Protein AF-A0A815D2N6-F1 (afdb_monomer)

Structure (mmCIF, N/CA/C/O backbone):
data_AF-A0A815D2N6-F1
#
_entry.id   AF-A0A815D2N6-F1
#
loop_
_atom_site.group_PDB
_atom_site.id
_atom_site.type_symbol
_atom_site.label_atom_id
_atom_site.label_alt_id
_atom_site.label_comp_id
_atom_site.label_asym_id
_atom_site.label_entity_id
_atom_site.label_seq_id
_atom_site.pdbx_PDB_ins_code
_atom_site.Cartn_x
_atom_site.Cartn_y
_atom_site.Cartn_z
_atom_site.occupancy
_atom_site.B_iso_or_equiv
_atom_site.auth_seq_id
_atom_site.auth_comp_id
_atom_site.auth_asym_id
_atom_site.auth_atom_id
_atom_site.pdbx_PDB_model_num
ATOM 1 N N . MET A 1 1 ? 18.995 4.274 -30.823 1.00 63.47 1 MET A N 1
ATOM 2 C CA . MET A 1 1 ? 18.539 5.361 -29.923 1.00 63.47 1 MET A CA 1
ATOM 3 C C . MET A 1 1 ? 17.031 5.413 -29.677 1.00 63.47 1 MET A C 1
ATOM 5 O O . MET A 1 1 ? 16.649 5.204 -28.536 1.00 63.47 1 MET A O 1
ATOM 9 N N . LYS A 1 2 ? 16.143 5.688 -30.654 1.00 81.25 2 LYS A N 1
ATOM 10 C CA . LYS A 1 2 ? 14.685 5.766 -30.363 1.00 81.25 2 LYS A CA 1
ATOM 11 C C . LYS A 1 2 ? 14.083 4.429 -29.907 1.00 81.25 2 LYS A C 1
ATOM 13 O O . LYS A 1 2 ? 13.291 4.417 -28.968 1.00 81.25 2 LYS A O 1
ATOM 18 N N . ASP A 1 3 ? 14.491 3.327 -30.529 1.00 84.62 3 ASP A N 1
ATOM 19 C CA . ASP A 1 3 ? 13.980 1.994 -30.189 1.00 84.62 3 ASP A CA 1
ATOM 20 C C . ASP A 1 3 ? 14.517 1.490 -28.846 1.00 84.62 3 ASP A C 1
ATOM 22 O O . ASP A 1 3 ? 13.754 0.979 -28.033 1.00 84.62 3 ASP A O 1
ATOM 26 N N . GLU A 1 4 ? 15.794 1.739 -28.552 1.00 88.44 4 GLU A N 1
ATOM 27 C CA . GLU A 1 4 ? 16.402 1.454 -27.242 1.00 88.44 4 GLU A CA 1
ATOM 28 C C . GLU A 1 4 ? 15.716 2.244 -26.121 1.00 88.44 4 GLU A C 1
ATOM 30 O O . GLU A 1 4 ? 15.388 1.684 -25.080 1.00 88.44 4 GLU A O 1
ATOM 35 N N . LEU A 1 5 ? 15.404 3.526 -26.350 1.00 90.19 5 LEU A N 1
ATOM 36 C CA . LEU A 1 5 ? 14.668 4.339 -25.380 1.00 90.19 5 LEU A CA 1
ATOM 37 C C . LEU A 1 5 ? 13.250 3.797 -25.138 1.00 90.19 5 LEU A C 1
ATOM 39 O O . LEU A 1 5 ? 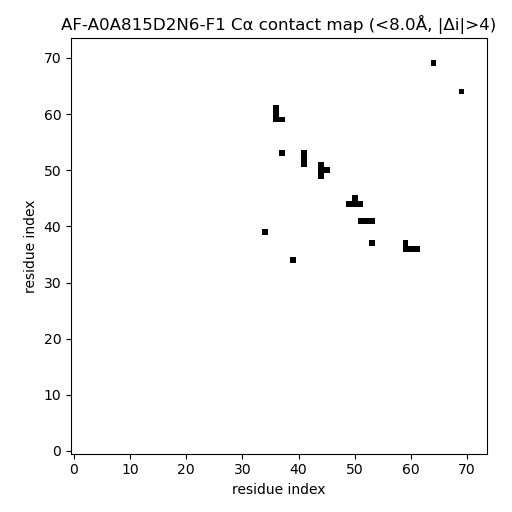12.719 3.900 -24.032 1.00 90.19 5 LEU A O 1
ATOM 43 N N . ARG A 1 6 ? 12.623 3.219 -26.170 1.00 88.81 6 ARG A N 1
ATOM 44 C CA . ARG A 1 6 ? 11.308 2.580 -26.052 1.00 88.81 6 ARG A CA 1
ATOM 45 C C . ARG A 1 6 ? 11.381 1.291 -25.237 1.00 88.81 6 ARG A C 1
ATOM 47 O O . ARG A 1 6 ? 10.498 1.066 -24.418 1.00 88.81 6 ARG A O 1
ATOM 54 N N . LEU A 1 7 ? 12.419 0.482 -25.441 1.00 90.56 7 LEU A N 1
ATOM 55 C CA . LEU A 1 7 ? 12.646 -0.742 -24.671 1.00 90.56 7 LEU A CA 1
ATOM 56 C C . LEU A 1 7 ? 12.847 -0.424 -23.187 1.00 90.56 7 LEU A C 1
ATOM 58 O O . LEU A 1 7 ? 12.088 -0.916 -22.361 1.00 90.56 7 LEU A O 1
ATOM 62 N N . VAL A 1 8 ? 13.740 0.516 -22.868 1.00 91.56 8 VAL A N 1
ATOM 63 C CA . VAL A 1 8 ? 13.992 0.934 -21.479 1.00 91.56 8 VAL A CA 1
ATOM 64 C C . VAL A 1 8 ? 12.720 1.446 -20.793 1.00 91.56 8 VAL A C 1
ATOM 66 O O . VAL A 1 8 ? 12.470 1.132 -19.633 1.00 91.56 8 VAL A O 1
ATOM 69 N N . ARG A 1 9 ? 11.872 2.206 -21.501 1.00 91.12 9 ARG A N 1
ATOM 70 C CA . ARG A 1 9 ? 10.579 2.657 -20.955 1.00 91.12 9 ARG A CA 1
ATOM 71 C C . ARG A 1 9 ? 9.627 1.504 -20.652 1.00 91.12 9 ARG A C 1
ATOM 73 O O . ARG A 1 9 ? 8.905 1.566 -19.662 1.00 91.12 9 ARG A O 1
ATOM 80 N N . ASN A 1 10 ? 9.592 0.485 -21.505 1.00 91.19 10 ASN A N 1
ATOM 81 C CA . ASN A 1 10 ? 8.735 -0.675 -21.286 1.00 91.19 10 ASN A CA 1
ATOM 82 C C . ASN A 1 10 ? 9.202 -1.481 -20.074 1.00 91.19 10 ASN A C 1
ATOM 84 O O . ASN A 1 10 ? 8.372 -1.829 -19.238 1.00 91.19 10 ASN A O 1
ATOM 88 N N . ASP A 1 11 ? 10.509 -1.698 -19.947 1.00 92.25 11 ASP A N 1
ATOM 89 C CA . ASP A 1 11 ? 11.092 -2.427 -18.820 1.00 92.25 11 ASP A CA 1
ATOM 90 C C . ASP A 1 11 ? 10.851 -1.681 -17.500 1.00 92.25 11 ASP A C 1
ATOM 92 O O . ASP A 1 11 ? 10.433 -2.280 -16.510 1.00 92.25 11 ASP A O 1
ATOM 96 N N .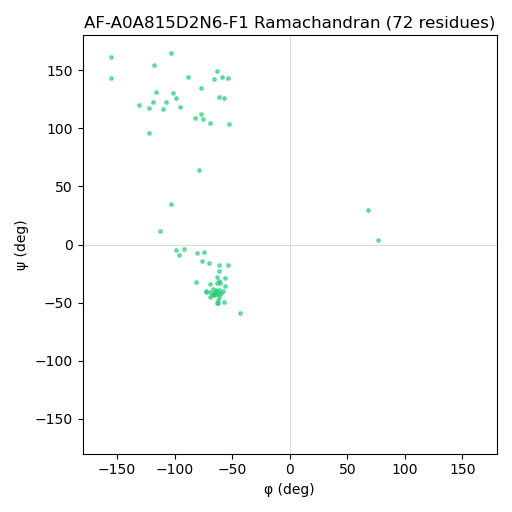 LEU A 1 12 ? 11.011 -0.352 -17.500 1.00 92.06 12 LEU A N 1
ATOM 97 C CA . LEU A 1 12 ? 10.721 0.487 -16.335 1.00 92.06 12 LEU A CA 1
ATOM 98 C C . LEU A 1 12 ? 9.243 0.407 -15.929 1.00 92.06 12 LEU A C 1
ATOM 100 O O . LEU A 1 12 ? 8.933 0.187 -14.762 1.00 92.06 12 LEU A O 1
ATOM 104 N N . ASN A 1 13 ? 8.325 0.493 -16.894 1.00 89.94 13 ASN A N 1
ATOM 105 C CA . ASN A 1 13 ? 6.896 0.336 -16.625 1.00 89.94 13 ASN A CA 1
ATOM 106 C C . ASN A 1 13 ? 6.558 -1.054 -16.066 1.00 89.94 13 ASN A C 1
ATOM 108 O O . ASN A 1 13 ? 5.702 -1.173 -15.190 1.00 89.94 13 ASN A O 1
ATOM 112 N N . GLN A 1 14 ? 7.199 -2.111 -16.570 1.00 89.44 14 GLN A N 1
ATOM 113 C CA . GLN A 1 14 ? 6.990 -3.468 -16.066 1.00 89.44 14 GLN A CA 1
ATOM 114 C C . GLN A 1 14 ? 7.479 -3.618 -14.627 1.00 89.44 14 GLN A C 1
ATOM 116 O O . GLN A 1 14 ? 6.774 -4.215 -13.812 1.00 89.44 14 GLN A O 1
ATOM 121 N N . LEU A 1 15 ? 8.644 -3.053 -14.305 1.00 87.75 15 LEU A N 1
ATOM 122 C CA . LEU A 1 15 ? 9.185 -3.047 -12.948 1.00 87.75 15 LEU A CA 1
ATOM 123 C C . LEU A 1 15 ? 8.271 -2.290 -11.983 1.00 87.75 15 LEU A C 1
ATOM 125 O O . LEU A 1 15 ? 7.901 -2.841 -10.948 1.00 87.75 15 LEU A O 1
ATOM 129 N N . GLU A 1 16 ? 7.816 -1.092 -12.354 1.00 86.44 16 GLU A N 1
ATOM 130 C CA . GLU A 1 16 ? 6.869 -0.330 -11.532 1.00 86.44 16 GLU A CA 1
ATOM 131 C C . GLU A 1 16 ? 5.558 -1.090 -11.304 1.00 86.44 16 GLU A C 1
ATOM 133 O O . GLU A 1 16 ? 4.998 -1.077 -10.209 1.00 86.44 16 GLU A O 1
ATOM 138 N N . GLN A 1 17 ? 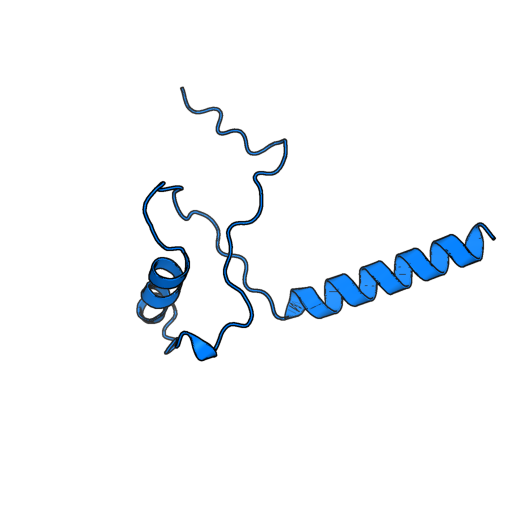5.030 -1.753 -12.337 1.00 79.62 17 GLN A N 1
ATOM 139 C CA . GLN A 1 17 ? 3.822 -2.562 -12.191 1.00 79.62 17 GLN A CA 1
ATOM 140 C C . GLN A 1 17 ? 4.054 -3.772 -11.294 1.00 79.62 17 GLN A C 1
ATOM 142 O O . GLN A 1 17 ? 3.161 -4.142 -10.538 1.00 79.62 17 GLN A O 1
ATOM 147 N N . TYR A 1 18 ? 5.220 -4.411 -11.392 1.00 83.88 18 TYR A N 1
ATOM 148 C CA . TYR A 1 18 ? 5.573 -5.547 -10.552 1.00 83.88 18 TYR A CA 1
ATOM 149 C C . TYR A 1 18 ? 5.651 -5.152 -9.075 1.00 83.88 18 TYR A C 1
ATOM 151 O O . TYR A 1 18 ? 5.138 -5.881 -8.229 1.00 83.88 18 TYR A O 1
ATOM 159 N N . GLU A 1 19 ? 6.217 -3.983 -8.777 1.00 82.00 19 GLU A N 1
ATOM 160 C CA . GLU A 1 19 ? 6.266 -3.427 -7.424 1.00 82.00 19 GLU A CA 1
ATOM 161 C C . GLU A 1 19 ? 4.854 -3.138 -6.888 1.00 82.00 19 GLU A C 1
ATOM 163 O O . GLU A 1 19 ? 4.465 -3.674 -5.849 1.00 82.00 19 GLU A O 1
ATOM 168 N N . LYS A 1 20 ? 4.026 -2.43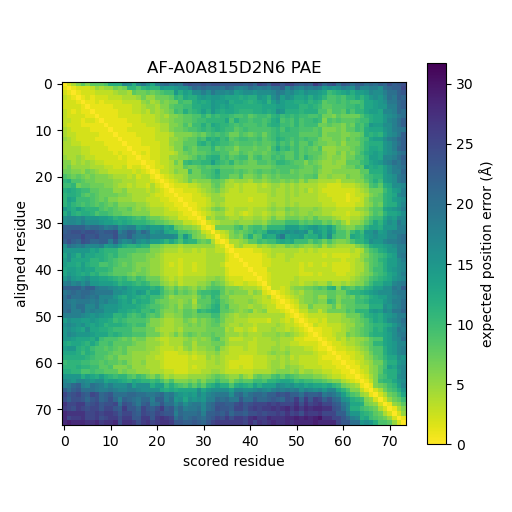2 -7.674 1.00 81.56 20 LYS A N 1
ATOM 169 C CA . LYS A 1 20 ? 2.646 -2.058 -7.306 1.00 81.56 20 LYS A CA 1
ATOM 170 C C . LYS A 1 20 ? 1.706 -3.240 -7.064 1.00 81.56 20 LYS A C 1
ATOM 172 O O . LYS A 1 20 ? 0.663 -3.065 -6.444 1.00 81.56 20 LYS A O 1
ATOM 177 N N . ARG A 1 21 ? 2.028 -4.456 -7.528 1.00 84.31 21 ARG A N 1
ATOM 178 C CA . ARG A 1 21 ? 1.208 -5.657 -7.244 1.00 84.31 21 ARG A CA 1
ATOM 179 C C . ARG A 1 21 ? 1.119 -5.982 -5.757 1.00 84.31 21 ARG A C 1
ATOM 181 O O . ARG A 1 21 ? 0.213 -6.711 -5.367 1.00 84.31 21 ARG A O 1
ATOM 188 N N . ARG A 1 22 ? 2.077 -5.511 -4.957 1.00 83.88 22 ARG A N 1
ATOM 189 C CA . ARG A 1 22 ? 2.098 -5.711 -3.504 1.00 83.88 22 ARG A CA 1
ATOM 190 C C . ARG A 1 22 ? 1.413 -4.576 -2.743 1.00 83.88 22 ARG A C 1
ATOM 192 O O . ARG A 1 22 ? 1.267 -4.685 -1.530 1.00 83.88 22 ARG A O 1
ATOM 199 N N . ASP A 1 23 ? 0.968 -3.536 -3.444 1.00 88.06 23 ASP A N 1
ATOM 200 C CA . ASP A 1 23 ? 0.293 -2.394 -2.843 1.00 88.06 23 ASP A CA 1
ATOM 201 C C . ASP A 1 23 ? -1.216 -2.633 -2.749 1.00 88.06 23 ASP A C 1
ATOM 203 O O . ASP A 1 23 ? -1.845 -3.201 -3.646 1.00 88.06 23 ASP A O 1
ATOM 207 N N . LEU A 1 24 ? -1.820 -2.126 -1.674 1.00 85.88 24 LEU A N 1
ATOM 208 C CA . LEU A 1 24 ? -3.267 -2.085 -1.499 1.00 85.88 24 LEU A CA 1
ATOM 209 C C . LEU A 1 24 ? -3.765 -0.645 -1.644 1.00 85.88 24 LEU A C 1
ATOM 211 O O . LEU A 1 24 ? -3.360 0.247 -0.898 1.00 85.88 24 LEU A O 1
ATOM 215 N N . LEU A 1 25 ? -4.690 -0.421 -2.579 1.00 87.31 25 LEU A N 1
ATOM 216 C CA . LEU A 1 25 ? -5.335 0.877 -2.772 1.00 87.31 25 LEU A CA 1
ATOM 217 C C . LEU A 1 25 ? -6.666 0.929 -2.028 1.00 87.31 25 LEU A C 1
ATOM 219 O O . LEU A 1 25 ? -7.591 0.175 -2.325 1.00 87.31 25 LEU A O 1
ATOM 223 N N . ILE A 1 26 ? -6.766 1.857 -1.077 1.00 84.81 26 ILE A N 1
ATOM 224 C CA . ILE A 1 26 ? -7.960 2.058 -0.256 1.00 84.81 26 ILE A CA 1
ATOM 225 C C . ILE A 1 26 ? -8.617 3.381 -0.659 1.00 84.81 26 ILE A C 1
ATOM 227 O O . ILE A 1 26 ? -8.041 4.459 -0.499 1.00 84.81 26 ILE A O 1
ATOM 231 N N . TYR A 1 27 ? -9.843 3.297 -1.173 1.00 86.31 27 TYR A N 1
ATOM 232 C CA . TYR A 1 27 ? -10.635 4.444 -1.623 1.00 86.31 27 TYR A CA 1
ATOM 233 C C . TYR A 1 27 ? -11.724 4.817 -0.610 1.00 86.31 27 TYR A C 1
ATOM 235 O O . TYR A 1 27 ? -12.049 4.048 0.289 1.00 86.31 27 TYR A O 1
ATOM 243 N N . GLY A 1 28 ? -12.298 6.017 -0.751 1.00 81.56 28 GLY A N 1
ATOM 244 C CA . GLY A 1 28 ? -13.432 6.462 0.073 1.00 81.56 28 GLY A CA 1
ATOM 245 C C . GLY A 1 28 ? -13.073 6.905 1.497 1.00 81.56 28 GLY A C 1
ATOM 246 O O . GLY A 1 28 ? -13.959 7.261 2.268 1.00 81.56 28 GLY A O 1
ATOM 247 N N . ILE A 1 29 ? -11.787 6.939 1.857 1.00 81.81 29 ILE A N 1
ATOM 248 C CA . ILE A 1 29 ? -11.348 7.453 3.156 1.00 81.81 29 ILE A CA 1
ATOM 249 C C . ILE A 1 29 ? -11.378 8.984 3.130 1.00 81.81 29 ILE A C 1
ATOM 251 O O . ILE A 1 29 ? -10.549 9.607 2.461 1.00 81.81 29 ILE A O 1
ATOM 255 N N . SER A 1 30 ? -12.279 9.596 3.900 1.00 82.12 30 SER A N 1
ATOM 256 C CA . SER A 1 30 ? -12.378 11.055 4.021 1.00 82.12 30 SER A CA 1
ATOM 257 C C . SER A 1 30 ? -11.040 11.693 4.403 1.00 82.12 30 SER A C 1
ATOM 259 O O . SER A 1 30 ? -10.260 11.139 5.187 1.00 82.12 30 SER A O 1
ATOM 261 N N . TYR A 1 31 ? -10.766 12.869 3.840 1.00 77.69 31 TYR A N 1
ATOM 262 C CA . TYR A 1 31 ? -9.577 13.643 4.173 1.00 77.69 31 TYR A CA 1
ATOM 263 C C . TYR A 1 31 ? -9.847 14.431 5.457 1.00 77.69 31 TYR A C 1
ATOM 265 O O . TYR A 1 31 ? -10.632 15.372 5.472 1.00 77.69 31 TYR A O 1
ATOM 273 N N . THR A 1 32 ? -9.220 14.032 6.557 1.00 76.06 32 THR A N 1
ATOM 274 C CA . THR A 1 32 ? -9.282 14.754 7.833 1.00 76.06 32 THR A CA 1
ATOM 275 C C . THR A 1 32 ? -7.874 15.176 8.202 1.00 76.06 32 THR A C 1
ATOM 277 O O . THR A 1 32 ? -6.999 14.318 8.307 1.00 76.06 32 THR A O 1
ATOM 280 N N . LYS A 1 33 ? -7.674 16.484 8.382 1.00 64.25 33 LYS A N 1
ATOM 281 C CA . LYS A 1 33 ? -6.361 17.130 8.527 1.00 64.25 33 LYS A CA 1
ATOM 282 C C . LYS A 1 33 ? -5.504 16.554 9.664 1.00 64.25 33 LYS A C 1
ATOM 284 O O . LYS A 1 33 ? -4.289 16.521 9.529 1.00 64.25 33 LYS A O 1
ATOM 289 N N . ASP A 1 34 ? -6.143 16.026 10.708 1.00 62.41 34 ASP A N 1
ATOM 290 C CA . ASP A 1 34 ? -5.473 15.631 11.954 1.00 62.41 34 ASP A CA 1
ATOM 291 C C . ASP A 1 34 ? -5.472 14.115 12.211 1.00 62.41 34 ASP A C 1
ATOM 293 O O . ASP A 1 34 ? -5.166 13.676 13.317 1.00 62.41 34 ASP A O 1
ATOM 297 N N . LYS A 1 35 ? -5.841 13.284 11.223 1.00 67.06 35 LYS A N 1
ATOM 298 C CA . LYS A 1 35 ? -5.808 11.822 11.400 1.00 67.06 35 LYS A CA 1
ATOM 299 C C . LYS A 1 35 ? -4.557 11.213 10.790 1.00 67.06 35 LYS A C 1
ATOM 301 O O . LYS A 1 35 ? -4.317 11.348 9.590 1.00 67.06 35 LYS A O 1
ATOM 306 N N . ASN A 1 36 ? -3.832 10.462 11.613 1.00 82.06 36 ASN A N 1
ATOM 307 C CA . ASN A 1 36 ? -2.791 9.559 11.156 1.00 82.06 36 ASN A CA 1
ATOM 308 C C . ASN A 1 36 ? -3.410 8.489 10.238 1.00 82.06 36 ASN A C 1
ATOM 310 O O . ASN A 1 36 ? -4.402 7.845 10.585 1.00 82.06 36 ASN A O 1
ATOM 314 N N . VAL A 1 37 ? -2.850 8.337 9.037 1.00 84.75 37 VAL A N 1
ATOM 315 C CA . VAL A 1 37 ? -3.339 7.385 8.031 1.00 84.75 37 VAL A CA 1
ATOM 316 C C . VAL A 1 37 ? -3.081 5.947 8.482 1.00 84.75 37 VAL A C 1
ATOM 318 O O . VAL A 1 37 ? -3.926 5.089 8.241 1.00 84.75 37 VAL A O 1
ATOM 321 N N . THR A 1 38 ? -1.983 5.701 9.199 1.00 86.44 38 THR A N 1
ATOM 322 C CA . THR A 1 38 ? -1.646 4.392 9.774 1.00 86.44 38 THR A CA 1
ATOM 323 C C . THR A 1 38 ? -2.756 3.897 10.697 1.00 86.44 38 THR A C 1
ATOM 325 O O . THR A 1 38 ? -3.283 2.808 10.488 1.00 86.44 38 THR A O 1
ATOM 328 N N . ASP A 1 39 ? -3.219 4.734 11.630 1.00 86.25 39 ASP A N 1
ATOM 329 C CA . ASP A 1 39 ? -4.300 4.381 12.561 1.00 86.25 39 ASP A CA 1
ATOM 330 C C . ASP A 1 39 ? -5.610 4.040 11.841 1.00 86.25 39 ASP A C 1
ATOM 332 O O . ASP A 1 39 ? -6.404 3.233 12.322 1.00 86.25 39 ASP A O 1
ATOM 336 N N . ILE A 1 40 ? -5.876 4.686 10.701 1.00 85.94 40 ILE A N 1
ATOM 337 C CA . ILE A 1 40 ? -7.060 4.395 9.887 1.00 85.94 40 ILE A CA 1
ATOM 338 C C . ILE A 1 40 ? -6.930 3.010 9.253 1.00 85.94 40 ILE A C 1
ATOM 340 O O . ILE A 1 40 ? -7.891 2.246 9.284 1.00 85.94 40 ILE A O 1
ATOM 344 N N . VAL A 1 41 ? -5.759 2.684 8.702 1.00 85.62 41 VAL A N 1
ATOM 345 C CA . VAL A 1 41 ? -5.503 1.386 8.064 1.00 85.62 41 VAL A CA 1
ATOM 346 C C . VAL A 1 41 ? -5.550 0.255 9.088 1.00 85.62 41 VAL A C 1
ATOM 348 O O . VAL A 1 41 ? -6.218 -0.743 8.842 1.00 85.62 41 VAL A O 1
ATOM 351 N N . LEU A 1 42 ? -4.951 0.429 10.269 1.00 86.38 42 LEU A N 1
ATOM 352 C CA . LEU A 1 42 ? -5.006 -0.574 11.339 1.00 86.38 42 LEU A CA 1
ATOM 353 C C . LEU A 1 42 ? -6.438 -0.841 11.822 1.00 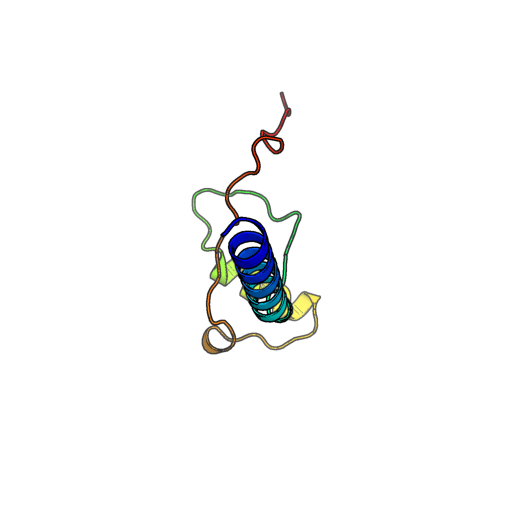86.38 42 LEU A C 1
ATOM 355 O O . LEU A 1 42 ? -6.776 -1.961 12.181 1.00 86.38 42 LEU A O 1
ATOM 359 N N . LYS A 1 43 ? -7.329 0.158 11.776 1.00 85.81 43 LYS A N 1
ATOM 360 C CA . LYS A 1 43 ? -8.752 -0.035 12.107 1.00 85.81 43 LYS A CA 1
ATOM 361 C C . LYS A 1 43 ? -9.520 -0.862 11.071 1.00 85.81 43 LYS A C 1
ATOM 363 O O . LYS A 1 43 ? -10.614 -1.331 11.389 1.00 85.81 43 LYS A O 1
ATOM 368 N N . LEU A 1 44 ? -8.983 -1.048 9.862 1.00 80.81 44 LEU A N 1
ATOM 369 C CA . LEU A 1 44 ? -9.608 -1.894 8.839 1.00 80.81 44 LEU A CA 1
ATOM 370 C C . LEU A 1 44 ? -9.428 -3.391 9.111 1.00 80.81 44 LEU A C 1
ATOM 372 O O . LEU A 1 44 ? -10.175 -4.173 8.528 1.00 80.81 44 LEU A O 1
ATOM 376 N N . ASP A 1 45 ? -8.527 -3.774 10.022 1.00 78.38 45 ASP A N 1
ATOM 377 C CA . ASP A 1 45 ? -8.287 -5.151 10.486 1.00 78.38 45 ASP A CA 1
ATOM 378 C C . ASP A 1 45 ? -9.606 -5.908 10.724 1.00 78.38 45 ASP A C 1
ATOM 380 O O . ASP A 1 45 ? -9.937 -6.857 10.009 1.00 78.38 45 ASP A O 1
ATOM 384 N N . ASN A 1 46 ? -10.451 -5.371 11.613 1.00 70.75 46 ASN A N 1
ATOM 385 C CA . ASN A 1 46 ? -11.739 -5.973 11.973 1.00 70.75 46 ASN A CA 1
ATOM 386 C C . ASN A 1 46 ? -12.733 -6.055 10.806 1.00 70.75 46 ASN A C 1
ATOM 388 O O . ASN A 1 46 ? -13.613 -6.911 10.806 1.00 70.75 46 ASN A O 1
ATOM 392 N N . THR A 1 47 ? -12.635 -5.145 9.833 1.00 77.94 47 THR A N 1
ATOM 393 C CA . THR A 1 47 ? -13.551 -5.120 8.679 1.00 77.94 47 THR A CA 1
ATOM 394 C C . THR A 1 47 ? -13.130 -6.135 7.619 1.00 77.94 47 THR A C 1
ATOM 396 O O . THR A 1 47 ? -13.978 -6.692 6.928 1.00 77.94 47 THR A O 1
ATOM 399 N N . LEU A 1 48 ? -11.825 -6.376 7.492 1.00 77.62 48 LEU A N 1
ATOM 400 C CA . LEU A 1 48 ? -11.246 -7.281 6.502 1.00 77.62 48 LEU A CA 1
ATOM 401 C C . LEU A 1 48 ? -10.980 -8.686 7.065 1.00 77.62 48 LEU A C 1
ATOM 403 O O . LEU A 1 48 ? -10.670 -9.591 6.295 1.00 77.62 48 LEU A O 1
ATOM 407 N N . GLY A 1 49 ? -11.115 -8.877 8.382 1.00 79.88 49 GLY A N 1
ATOM 408 C CA . GLY A 1 49 ? -10.796 -10.132 9.064 1.00 79.88 49 GLY A CA 1
ATOM 409 C C . GLY A 1 49 ? -9.298 -10.446 9.053 1.00 79.88 49 GLY A C 1
ATOM 410 O O . GLY A 1 49 ? -8.918 -11.615 9.018 1.00 79.88 49 GLY A O 1
ATOM 411 N N . LEU A 1 50 ? -8.451 -9.415 9.024 1.00 80.94 50 LEU A N 1
ATOM 412 C CA . LEU A 1 50 ? -7.002 -9.535 8.876 1.00 80.94 50 LEU A CA 1
ATOM 413 C C . LEU A 1 50 ? -6.315 -8.886 10.062 1.00 80.94 50 LEU A C 1
ATOM 415 O O . LEU A 1 50 ? -6.383 -7.674 10.159 1.00 80.94 50 LEU A O 1
ATOM 419 N N . THR A 1 51 ? -5.567 -9.636 10.871 1.00 83.94 51 THR A N 1
ATOM 420 C CA . THR A 1 51 ? -4.788 -9.033 11.960 1.00 83.94 51 THR A CA 1
ATOM 421 C C . THR A 1 51 ? -3.628 -8.209 11.405 1.00 83.94 51 THR A C 1
ATOM 423 O O . THR A 1 51 ? -2.640 -8.787 10.954 1.00 83.94 51 THR A O 1
ATOM 426 N N . LEU A 1 52 ? -3.746 -6.880 11.432 1.00 83.50 52 LEU A N 1
ATOM 427 C CA . LEU A 1 52 ? -2.758 -5.954 10.866 1.00 83.50 52 LEU A CA 1
ATOM 428 C C . LEU A 1 52 ? -1.882 -5.363 11.973 1.00 83.50 52 LEU A C 1
ATOM 430 O O . LEU A 1 52 ? -2.378 -4.833 12.967 1.00 83.50 52 LEU A O 1
ATOM 434 N N . LYS A 1 53 ? -0.564 -5.406 11.787 1.00 85.19 53 LYS A N 1
ATOM 435 C CA . LYS A 1 53 ? 0.426 -4.760 12.659 1.00 85.19 53 LYS A CA 1
ATOM 436 C C . LYS A 1 53 ? 1.196 -3.708 11.874 1.00 85.19 53 LYS A C 1
ATOM 438 O O . LYS A 1 53 ? 1.357 -3.817 10.666 1.00 85.19 53 LYS A O 1
ATOM 443 N N . GLU A 1 54 ? 1.736 -2.704 12.561 1.00 81.25 54 GLU A N 1
ATOM 444 C CA . GLU A 1 54 ? 2.509 -1.635 11.902 1.00 81.25 54 GLU A CA 1
ATOM 445 C C . GLU A 1 54 ? 3.684 -2.166 11.069 1.00 81.25 54 GLU A C 1
ATOM 447 O O . GLU A 1 54 ? 3.953 -1.654 9.987 1.00 81.25 54 GLU A O 1
ATOM 452 N N . ASN A 1 55 ? 4.333 -3.237 11.530 1.00 86.00 55 ASN A N 1
ATOM 453 C CA . ASN A 1 55 ? 5.478 -3.847 10.851 1.00 86.00 55 ASN A CA 1
ATOM 454 C C . ASN A 1 55 ? 5.105 -4.653 9.595 1.00 86.00 55 ASN A C 1
ATOM 456 O O . ASN A 1 55 ? 6.004 -5.109 8.891 1.00 86.00 55 ASN A O 1
ATOM 460 N N . ASP A 1 56 ? 3.813 -4.840 9.315 1.00 84.38 56 ASP A N 1
ATOM 461 C CA . ASP A 1 56 ? 3.352 -5.555 8.122 1.00 84.38 56 ASP A CA 1
ATOM 462 C C . ASP A 1 56 ? 3.371 -4.654 6.872 1.00 84.38 56 ASP A C 1
ATOM 464 O O . ASP A 1 56 ? 3.163 -5.134 5.757 1.00 84.38 56 ASP A O 1
ATOM 468 N N . PHE A 1 57 ? 3.637 -3.350 7.035 1.00 85.19 57 PHE A N 1
ATOM 469 C CA . PHE A 1 57 ? 3.610 -2.365 5.956 1.00 85.19 57 PHE A CA 1
ATOM 470 C C . PHE A 1 57 ? 4.985 -1.746 5.708 1.00 85.19 57 PHE A C 1
ATOM 472 O O . PHE A 1 57 ? 5.628 -1.223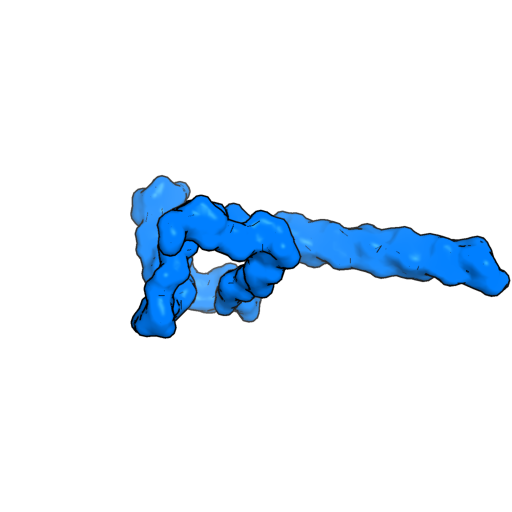 6.614 1.00 85.19 57 PHE A O 1
ATOM 479 N N . ASN A 1 58 ? 5.405 -1.709 4.442 1.00 87.62 58 ASN A N 1
ATOM 480 C CA . ASN A 1 58 ? 6.609 -0.983 4.033 1.00 87.62 58 ASN A CA 1
ATOM 481 C C . ASN A 1 58 ? 6.404 0.540 4.051 1.00 87.62 58 ASN A C 1
ATOM 483 O O . ASN A 1 58 ? 7.297 1.282 4.452 1.00 87.62 58 ASN A O 1
ATOM 487 N N . ALA A 1 59 ? 5.242 1.010 3.589 1.00 86.56 59 ALA A N 1
ATOM 488 C CA . ALA A 1 59 ? 4.886 2.423 3.565 1.00 86.56 59 ALA A CA 1
ATOM 489 C C . ALA A 1 59 ? 3.363 2.598 3.568 1.00 86.56 59 ALA A C 1
ATOM 491 O O . ALA A 1 59 ? 2.643 1.859 2.900 1.00 86.56 59 ALA A O 1
ATOM 492 N N . ILE A 1 60 ? 2.875 3.624 4.270 1.00 88.25 60 ILE A N 1
ATOM 493 C CA . ILE A 1 60 ? 1.461 4.016 4.278 1.00 88.25 60 ILE A CA 1
ATOM 494 C C . ILE A 1 60 ? 1.389 5.517 4.029 1.00 88.25 60 ILE A C 1
ATOM 496 O O . ILE A 1 60 ? 1.940 6.311 4.788 1.00 88.25 60 ILE A O 1
ATOM 500 N N . HIS A 1 61 ? 0.713 5.922 2.959 1.00 87.38 61 HIS A N 1
ATOM 501 C CA . HIS A 1 61 ? 0.562 7.332 2.621 1.00 87.38 61 HIS A CA 1
ATOM 502 C C . HIS A 1 61 ? -0.692 7.575 1.780 1.00 87.38 61 HIS A C 1
ATOM 504 O O . HIS A 1 6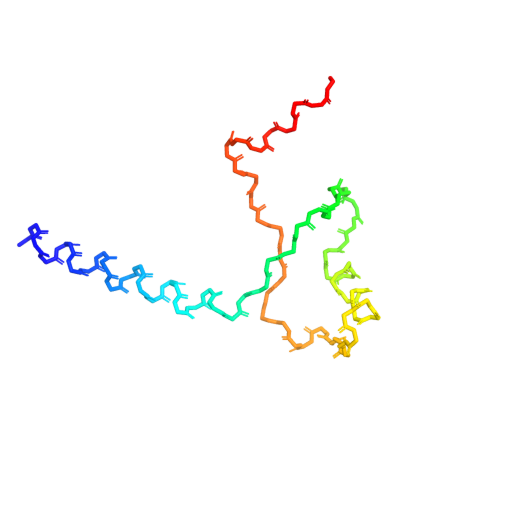1 ? -1.262 6.668 1.175 1.00 87.38 61 HIS A O 1
ATOM 510 N N . ARG A 1 62 ? -1.134 8.835 1.740 1.00 85.75 62 ARG A N 1
ATOM 511 C CA . ARG A 1 62 ? -2.151 9.279 0.785 1.00 85.75 62 ARG A CA 1
ATOM 512 C C . ARG A 1 62 ? -1.496 9.442 -0.577 1.00 85.75 62 ARG A C 1
ATOM 514 O O . ARG A 1 62 ? -0.453 10.085 -0.679 1.00 85.75 62 ARG A O 1
ATOM 521 N N . LEU A 1 63 ? -2.144 8.939 -1.620 1.00 85.06 63 LEU A N 1
ATOM 522 C CA . LEU A 1 63 ? -1.776 9.329 -2.972 1.00 85.06 63 LEU A CA 1
ATOM 523 C C . LEU A 1 63 ? -2.090 10.819 -3.179 1.00 85.06 63 LEU A C 1
ATOM 525 O O . LEU A 1 63 ? -3.109 11.302 -2.668 1.00 85.06 63 LEU A O 1
ATOM 529 N N . PRO A 1 64 ? -1.240 11.557 -3.912 1.00 80.25 64 PRO A N 1
ATOM 530 C CA . PRO A 1 64 ? -1.520 12.943 -4.241 1.00 80.25 64 PRO A CA 1
ATOM 531 C C . PRO A 1 64 ? -2.842 13.035 -5.016 1.00 80.25 64 PRO A C 1
ATOM 533 O O . PRO A 1 64 ? -3.141 12.151 -5.828 1.00 80.25 64 PRO A O 1
ATOM 536 N N . PRO A 1 65 ? -3.642 14.093 -4.795 1.00 71.31 65 PRO A N 1
ATOM 537 C CA . PRO A 1 65 ? -4.859 14.295 -5.560 1.00 71.31 65 PRO A CA 1
ATOM 538 C C . PRO A 1 65 ? -4.508 14.340 -7.048 1.00 71.31 65 PRO A C 1
ATOM 540 O O . PRO A 1 65 ? -3.645 15.102 -7.491 1.00 71.31 65 PRO A O 1
ATOM 543 N N . THR A 1 66 ? -5.169 13.498 -7.836 1.00 66.12 66 THR A N 1
ATOM 544 C CA . THR A 1 66 ? -5.070 13.579 -9.293 1.00 66.12 66 THR A CA 1
ATOM 545 C C . THR A 1 66 ? -5.644 14.925 -9.744 1.00 66.12 66 THR A C 1
ATOM 547 O O . THR A 1 66 ? -6.564 15.446 -9.118 1.00 66.12 66 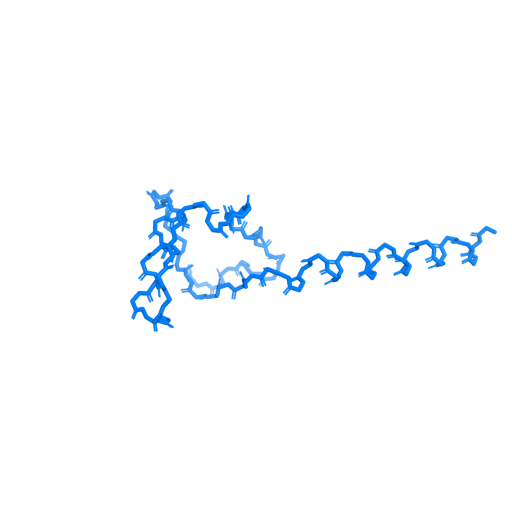THR A O 1
ATOM 550 N N . LYS A 1 67 ? -5.151 15.510 -10.843 1.00 60.09 67 LYS A N 1
ATOM 551 C CA . LYS A 1 67 ? -5.649 16.811 -11.351 1.00 60.09 67 LYS A CA 1
ATOM 552 C C . LYS A 1 67 ? -7.176 16.860 -11.571 1.00 60.09 67 LYS A C 1
ATOM 554 O O . LYS A 1 67 ? -7.736 17.947 -11.641 1.00 60.09 67 LYS A O 1
ATOM 559 N N . ASN A 1 68 ? -7.838 15.703 -11.639 1.00 56.03 68 ASN A N 1
ATOM 560 C CA . ASN A 1 68 ? -9.283 15.566 -11.814 1.00 56.03 68 ASN A CA 1
ATOM 561 C C . ASN A 1 68 ? -10.057 15.316 -10.507 1.00 56.03 68 ASN A C 1
ATOM 563 O O . ASN A 1 68 ? -11.282 15.284 -10.538 1.00 56.03 68 ASN A O 1
ATOM 567 N N . SER A 1 69 ? -9.379 15.143 -9.370 1.00 54.28 69 SER A N 1
ATOM 568 C CA . SER A 1 69 ? -9.996 14.894 -8.061 1.00 54.28 69 SER A CA 1
ATOM 569 C C . SER A 1 69 ? -9.998 16.143 -7.174 1.00 54.28 69 SER A C 1
ATOM 571 O O . SER A 1 69 ? -9.826 16.041 -5.960 1.00 54.28 69 SER A O 1
ATOM 573 N N . VAL A 1 70 ? -10.156 17.328 -7.774 1.00 52.78 70 VAL A N 1
ATOM 574 C CA . VAL A 1 70 ? -10.643 18.494 -7.030 1.00 52.78 70 VAL A CA 1
ATOM 575 C C . VAL A 1 70 ? -12.133 18.265 -6.842 1.00 52.78 70 VAL A C 1
ATOM 577 O O . VAL A 1 70 ? -12.901 18.286 -7.803 1.00 52.78 70 VAL A O 1
ATOM 580 N N . ASP A 1 71 ? -12.498 17.969 -5.604 1.00 51.72 71 ASP A N 1
ATOM 581 C CA . ASP A 1 71 ? -13.863 17.767 -5.152 1.00 51.72 71 ASP A CA 1
ATOM 582 C C . ASP A 1 71 ? -14.714 18.984 -5.557 1.00 51.72 71 ASP A C 1
ATOM 584 O O . ASP A 1 71 ? -14.591 20.071 -4.992 1.00 51.72 71 ASP A O 1
ATOM 588 N N . LYS A 1 72 ? -15.535 18.834 -6.603 1.00 46.81 72 LYS A N 1
ATOM 589 C CA . LYS A 1 72 ? -16.558 19.817 -6.977 1.00 46.81 72 LYS A CA 1
ATOM 590 C C . LYS A 1 72 ? -17.755 19.627 -6.055 1.00 46.81 72 LYS A C 1
ATOM 592 O O . LYS A 1 72 ? -18.834 19.258 -6.512 1.00 46.81 72 LYS A O 1
ATOM 597 N N . THR A 1 73 ? -17.566 19.868 -4.767 1.00 47.00 73 THR A N 1
ATOM 598 C CA . THR A 1 73 ? -18.667 19.840 -3.812 1.00 47.00 73 THR A CA 1
ATOM 599 C C . THR A 1 73 ? -18.752 21.185 -3.099 1.00 47.00 73 THR A C 1
ATOM 601 O O . THR A 1 73 ? -18.084 21.404 -2.096 1.00 47.00 73 THR A O 1
ATOM 604 N N . LYS A 1 74 ? -19.642 22.017 -3.664 1.00 34.78 74 LYS A N 1
ATOM 605 C CA . LYS A 1 74 ? -20.227 23.285 -3.187 1.00 34.78 74 LYS A CA 1
ATOM 606 C C . LYS A 1 74 ? -19.335 24.518 -3.070 1.00 34.78 74 LYS A C 1
ATOM 608 O O . LYS A 1 74 ? -18.494 24.588 -2.157 1.00 34.78 74 LYS A O 1
#

Secondary structure (DSSP, 8-state):
-HHHHHHHHHHHHHHHHHHHTT----------TT--HHHHHHTTHHHHT----GGG-S---PPPPPTT------

Organism: NCBI:txid1234261

Solvent-accessible surface area (backbone atoms only — not comparable to full-atom values): 5102 Å² total; per-residue (Å²): 108,76,66,57,54,51,49,54,52,51,52,50,51,51,51,54,52,60,58,52,70,78,59,85,88,84,77,91,72,79,91,54,99,88,60,63,66,62,64,56,57,49,62,40,18,81,77,70,76,43,95,63,54,80,87,79,53,95,78,84,79,80,77,78,78,54,95,82,60,67,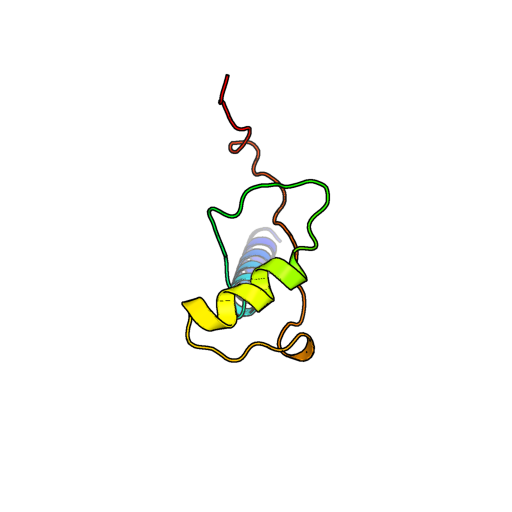78,90,74,132

Mean predicted aligned error: 9.4 Å

Sequence (74 aa):
MKDELRLVRNDLNQLEQYEKRRDLLIYGISYTKDKNVTDIVLKLDNTLGLTLKENDFNAIHRLPPTKNSVDKTK

pLDDT: mean 79.47, std 12.24, range [34.78, 92.25]

Radius of gyration: 17.45 Å; Cα contacts (8 Å, |Δi|>4): 14; chains: 1; bounding box: 39×33×43 Å

Foldseek 3Di:
DVVVVVVVVVVVVVVVVVVCVPDDDDPDDDDDPPDDQLVVVCVCCVVVVHNDDPVVDPDGDDDDQDPPPPPPDD